Protein AF-A0AAD3RNI3-F1 (afdb_monomer)

pLDDT: mean 89.91, std 7.5, range [54.97, 96.62]

Organism: Lates japonicus (NCBI:txid270547)

Solvent-accessible surface area (backbone atoms only — not comparable to full-atom values): 4989 Å² total; per-residue (Å²): 110,69,68,61,53,54,50,50,52,54,51,47,54,54,49,57,69,62,20,78,84,68,77,58,38,33,48,40,65,59,52,43,52,51,50,51,50,51,30,59,78,68,70,47,91,73,61,67,64,63,50,49,64,74,37,51,91,76,86,78,64,60,42,33,64,76,68,46,43,64,54,46,40,68,72,43,53,55,51,58,67,70,77,114

Nearest PDB structures (foldseek):
  4p60-assembly1_B  TM=7.550E-01  e=4.038E-01  Homo sapiens
  4yga-assembly1_A  TM=5.680E-01  e=2.263E-01  Toxoplasma gondii
  4p5w-assembly1_B  TM=7.059E-01  e=1.205E+00  Homo sapiens
  4p60-assembly1_A  TM=7.462E-01  e=1.890E+00  Homo sapiens
  4p5w-assembly1_A  TM=7.037E-01  e=2.015E+00  Homo sapiens

InterPro domains:
  IPR002048 EF-hand domain [PS50222] (6-41)
  IPR011992 EF-hand domain pair [SSF47473] (4-79)
  IPR057836 SWAP70, N-terminal EF-hand domain [PF25530] (2-83)

Secondary structure (DSSP, 8-state):
-HHHHHHHHHHHHHHHHH-TT-SSEE-HHHHHHHHHHHHHHTT----HHHHHHHT---S--PEEHHHHHHHIIIIIIHHHTT--

Foldseek 3Di:
DVVLVVVVVVLVVLQVVQPPVVPQWHALVSLLVSLVVLCVVLVQDDDNVVSCVVSPDPVPGTAGPVRCVVVCVPRHSVRSVVVD

Sequence (84 aa):
MALRDELLKSIWHAFTALDVDKSGKVSKSQLKVLSHNLCTVMKIPHDPVALEEHFKDDDEGPVSNQGYMPYLNKFILDKVSQQL

Structure (mmCIF, N/CA/C/O backbone):
data_AF-A0AAD3RNI3-F1
#
_entry.id   AF-A0AAD3RNI3-F1
#
loop_
_atom_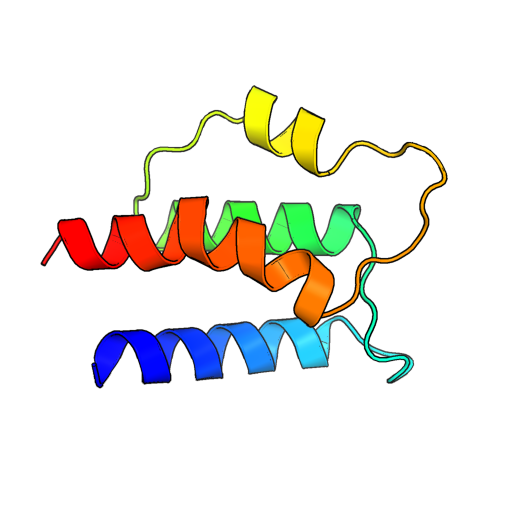site.group_PDB
_atom_site.id
_atom_site.type_symbol
_atom_site.label_atom_id
_atom_site.label_alt_id
_atom_site.label_comp_id
_atom_site.label_asym_id
_atom_site.label_entity_id
_atom_site.label_seq_id
_atom_site.pdbx_PDB_ins_code
_atom_site.Cartn_x
_atom_site.Cartn_y
_atom_site.Cartn_z
_atom_site.occupancy
_atom_site.B_iso_or_equiv
_atom_site.auth_seq_id
_atom_site.auth_comp_id
_atom_site.auth_asym_id
_atom_site.auth_atom_id
_atom_site.pdbx_PDB_model_num
ATOM 1 N N . MET A 1 1 ? -2.633 0.975 19.841 1.00 64.69 1 MET A N 1
ATOM 2 C CA . MET A 1 1 ? -1.222 0.745 19.453 1.00 64.69 1 MET A CA 1
ATOM 3 C C . MET A 1 1 ? -1.036 -0.649 18.862 1.00 64.69 1 MET A C 1
ATOM 5 O O . MET A 1 1 ? -0.802 -0.698 17.668 1.00 64.69 1 MET A O 1
ATOM 9 N N . ALA A 1 2 ? -1.318 -1.744 19.582 1.00 81.62 2 ALA A N 1
ATOM 10 C CA . ALA A 1 2 ? -1.148 -3.115 19.060 1.00 81.62 2 ALA A CA 1
ATOM 11 C C . ALA A 1 2 ? -1.829 -3.403 17.701 1.00 81.62 2 ALA A C 1
ATOM 13 O O . ALA A 1 2 ? -1.168 -3.864 16.779 1.00 81.62 2 ALA A O 1
ATOM 14 N N . LEU A 1 3 ? -3.112 -3.053 17.526 1.00 83.19 3 LEU A N 1
ATOM 15 C CA . LEU A 1 3 ? -3.813 -3.302 16.255 1.00 83.19 3 LEU A CA 1
ATOM 16 C C . LEU A 1 3 ? -3.203 -2.537 15.069 1.00 83.19 3 LEU A C 1
ATOM 18 O O . LEU A 1 3 ? -3.106 -3.073 13.968 1.00 83.19 3 LEU A O 1
ATOM 22 N N . ARG A 1 4 ? -2.783 -1.281 15.283 1.00 87.44 4 ARG A N 1
ATOM 23 C CA . ARG A 1 4 ? -2.139 -0.479 14.230 1.00 87.44 4 ARG A CA 1
ATOM 24 C C . ARG A 1 4 ? -0.836 -1.144 13.796 1.00 87.44 4 ARG A C 1
ATOM 26 O O . ARG A 1 4 ? -0.582 -1.233 12.601 1.00 87.44 4 ARG A O 1
ATOM 33 N N . ASP A 1 5 ? -0.062 -1.648 14.751 1.00 89.31 5 ASP A N 1
ATOM 34 C CA . ASP A 1 5 ? 1.213 -2.318 14.491 1.00 8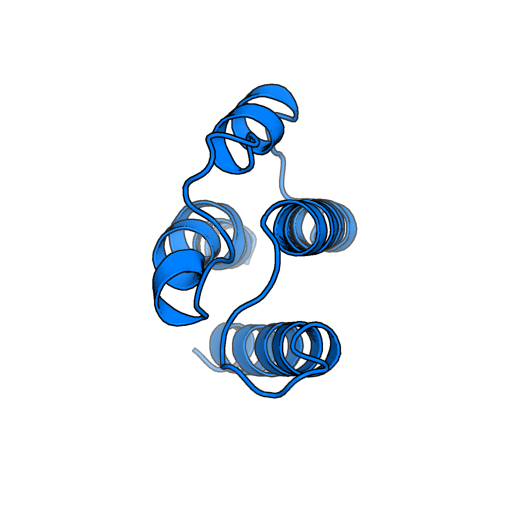9.31 5 ASP A CA 1
ATOM 35 C C . ASP A 1 5 ? 1.017 -3.666 13.772 1.00 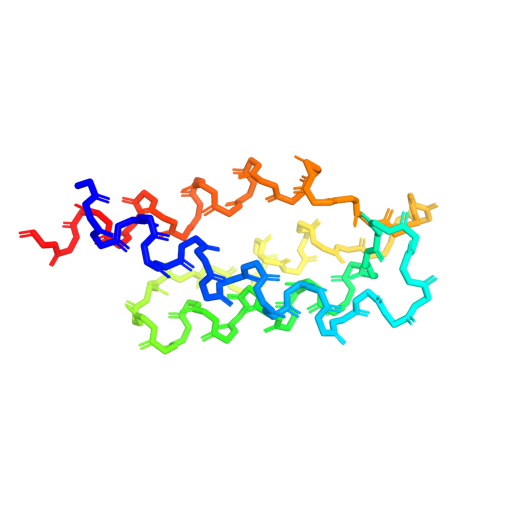89.31 5 ASP A C 1
ATOM 37 O O . ASP A 1 5 ? 1.749 -3.985 12.835 1.00 89.31 5 ASP A O 1
ATOM 41 N N . GLU A 1 6 ? -0.013 -4.436 14.136 1.00 91.00 6 GLU A N 1
ATOM 42 C CA . GLU A 1 6 ? -0.379 -5.689 13.457 1.00 91.00 6 GLU A CA 1
ATOM 43 C C . GLU A 1 6 ? -0.860 -5.463 12.016 1.00 91.00 6 GLU A C 1
ATOM 45 O O . GLU A 1 6 ? -0.464 -6.190 11.094 1.00 91.00 6 GLU A O 1
ATOM 50 N N . LEU A 1 7 ? -1.672 -4.424 11.796 1.00 91.31 7 LEU A N 1
ATOM 51 C CA . LEU A 1 7 ? -2.103 -4.012 10.460 1.00 91.31 7 LEU A CA 1
ATOM 52 C C . LEU A 1 7 ? -0.909 -3.567 9.624 1.00 91.31 7 LEU A C 1
ATOM 54 O O . LEU A 1 7 ? -0.746 -4.028 8.497 1.00 91.31 7 LEU A O 1
ATOM 58 N N . LEU A 1 8 ? -0.043 -2.725 10.189 1.00 92.44 8 LEU A N 1
ATOM 59 C CA . LEU A 1 8 ? 1.185 -2.280 9.540 1.00 92.44 8 LEU A CA 1
ATOM 60 C C . LEU A 1 8 ? 2.064 -3.457 9.127 1.00 92.44 8 LEU A C 1
ATOM 62 O O . LEU A 1 8 ? 2.534 -3.492 7.993 1.00 92.44 8 LEU A O 1
ATOM 66 N N . LYS A 1 9 ? 2.234 -4.449 10.003 1.00 93.94 9 LYS A N 1
ATOM 67 C CA . LYS A 1 9 ? 2.980 -5.671 9.690 1.00 93.94 9 LYS A CA 1
ATOM 68 C C . LYS A 1 9 ? 2.351 -6.442 8.527 1.00 93.94 9 LYS A C 1
ATOM 70 O O . LYS A 1 9 ? 3.060 -6.868 7.619 1.00 93.94 9 LYS A O 1
ATOM 75 N N . SER A 1 10 ? 1.029 -6.589 8.521 1.00 94.38 10 SER A N 1
ATOM 76 C CA . SER A 1 10 ? 0.300 -7.287 7.453 1.00 94.38 10 SER A CA 1
ATOM 77 C C . SER A 1 10 ? 0.395 -6.552 6.111 1.00 94.38 10 SER A C 1
ATOM 79 O O . SER A 1 10 ? 0.674 -7.163 5.080 1.00 94.38 10 SER A O 1
ATOM 81 N N . ILE A 1 11 ? 0.242 -5.227 6.126 1.00 93.75 11 ILE A N 1
ATOM 82 C CA . ILE A 1 11 ? 0.397 -4.372 4.943 1.00 93.75 11 ILE A CA 1
ATOM 83 C C . ILE A 1 11 ? 1.841 -4.415 4.436 1.00 93.75 11 ILE A C 1
ATOM 85 O O . ILE A 1 11 ? 2.067 -4.465 3.228 1.00 93.75 11 ILE A O 1
ATOM 89 N N . TRP A 1 12 ? 2.820 -4.459 5.341 1.00 93.62 12 TRP A N 1
ATOM 90 C CA . TRP A 1 12 ? 4.225 -4.592 4.977 1.00 93.62 12 TRP A CA 1
ATOM 91 C C . TRP A 1 12 ? 4.515 -5.915 4.267 1.00 93.62 12 TRP A C 1
ATOM 93 O O . TRP A 1 12 ? 5.168 -5.914 3.228 1.00 93.62 12 TRP A O 1
ATOM 103 N N . HIS A 1 13 ? 3.957 -7.028 4.751 1.00 95.38 13 HIS A N 1
ATOM 104 C CA . HIS A 1 13 ? 4.056 -8.312 4.055 1.00 95.38 13 HIS A CA 1
ATOM 105 C C . HIS A 1 13 ? 3.457 -8.259 2.645 1.00 95.38 13 HIS A C 1
ATOM 107 O O . HIS A 1 13 ? 4.064 -8.783 1.712 1.00 95.38 13 HIS A O 1
ATOM 113 N N . ALA A 1 14 ? 2.313 -7.589 2.469 1.00 95.88 14 ALA A N 1
ATOM 114 C CA . ALA A 1 14 ? 1.723 -7.393 1.148 1.00 95.88 14 ALA A CA 1
ATOM 115 C C . ALA A 1 14 ? 2.622 -6.539 0.238 1.00 95.88 14 ALA A C 1
ATOM 117 O O . ALA A 1 14 ? 2.826 -6.895 -0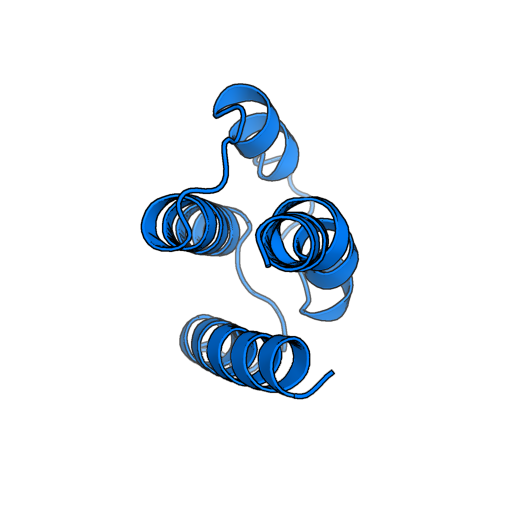.918 1.00 95.88 14 ALA A O 1
ATOM 118 N N . PHE A 1 15 ? 3.216 -5.460 0.757 1.00 95.12 15 PHE A N 1
ATOM 119 C CA . PHE A 1 15 ? 4.158 -4.633 -0.002 1.00 95.12 15 PHE A CA 1
ATOM 120 C C . PHE A 1 15 ? 5.387 -5.440 -0.439 1.00 95.12 15 PHE A C 1
ATOM 122 O O . PHE A 1 15 ? 5.731 -5.435 -1.615 1.00 95.12 15 PHE A O 1
ATOM 129 N N . THR A 1 16 ? 6.019 -6.183 0.476 1.00 94.81 16 THR A N 1
ATOM 130 C CA . THR A 1 16 ? 7.177 -7.034 0.154 1.00 94.81 16 THR A CA 1
ATOM 131 C C . THR A 1 16 ? 6.834 -8.115 -0.875 1.00 94.81 16 THR A C 1
ATOM 133 O O . THR A 1 16 ? 7.677 -8.465 -1.691 1.00 94.81 16 THR A O 1
ATOM 136 N N . ALA A 1 17 ? 5.604 -8.637 -0.870 1.00 96.62 17 ALA A N 1
ATOM 137 C CA . ALA A 1 17 ? 5.154 -9.588 -1.886 1.00 96.62 17 ALA A CA 1
ATOM 138 C C . ALA A 1 17 ? 4.972 -8.945 -3.276 1.00 96.62 17 ALA A C 1
ATOM 140 O O . ALA A 1 17 ? 5.092 -9.637 -4.285 1.00 96.62 17 ALA A O 1
ATOM 141 N N . LEU A 1 18 ? 4.683 -7.639 -3.336 1.00 96.31 18 LEU A N 1
ATOM 142 C CA . LEU A 1 18 ? 4.566 -6.875 -4.583 1.00 96.31 18 LEU A CA 1
ATOM 143 C C . LEU A 1 18 ? 5.926 -6.385 -5.110 1.00 96.31 18 LEU A C 1
ATOM 145 O O . LEU A 1 18 ? 6.091 -6.259 -6.322 1.00 96.31 18 LEU A O 1
ATOM 149 N N . ASP A 1 19 ? 6.888 -6.139 -4.217 1.00 95.94 19 ASP A N 1
ATOM 150 C CA . ASP A 1 19 ? 8.281 -5.756 -4.501 1.00 95.94 19 ASP A CA 1
ATOM 151 C C . ASP A 1 19 ? 9.116 -6.980 -4.929 1.00 95.94 19 ASP A C 1
ATOM 153 O O . ASP A 1 19 ? 10.052 -7.414 -4.253 1.00 95.94 19 ASP A O 1
ATOM 157 N N . VAL A 1 20 ? 8.723 -7.599 -6.048 1.00 93.62 20 VAL A N 1
ATOM 158 C CA . VAL A 1 20 ? 9.291 -8.870 -6.540 1.00 93.62 20 VAL A CA 1
ATOM 159 C C . VAL A 1 20 ? 10.790 -8.755 -6.839 1.00 93.62 20 VAL A C 1
ATOM 161 O O . VAL A 1 20 ? 11.537 -9.715 -6.634 1.00 93.62 20 VAL A O 1
ATOM 164 N N . ASP A 1 21 ? 11.237 -7.587 -7.301 1.00 94.38 21 ASP A N 1
ATOM 165 C CA . ASP A 1 21 ? 12.641 -7.308 -7.607 1.00 94.38 21 ASP A CA 1
ATOM 166 C C . ASP A 1 21 ? 13.458 -6.861 -6.384 1.00 94.38 21 ASP A C 1
ATOM 168 O O . ASP A 1 21 ? 14.679 -6.720 -6.482 1.00 94.38 21 ASP A O 1
ATOM 172 N N . LYS A 1 22 ? 12.809 -6.708 -5.219 1.00 93.38 22 LYS A N 1
ATOM 173 C CA . LYS A 1 22 ? 13.407 -6.245 -3.959 1.00 93.38 22 LYS A CA 1
ATOM 174 C C . LYS A 1 22 ? 14.078 -4.877 -4.092 1.00 93.38 22 LYS A C 1
ATOM 176 O O . LYS A 1 22 ? 15.071 -4.600 -3.413 1.00 93.38 22 LYS A O 1
ATOM 181 N N . SER A 1 23 ? 13.556 -4.025 -4.971 1.00 94.75 23 SER A N 1
ATOM 182 C CA . SER A 1 23 ? 14.033 -2.655 -5.164 1.00 94.75 23 SER A CA 1
ATOM 183 C C . SER A 1 23 ? 13.599 -1.712 -4.037 1.00 94.75 23 SER A C 1
ATOM 185 O O . SER A 1 23 ? 14.104 -0.589 -3.937 1.00 94.75 23 SER A O 1
ATOM 187 N N . GLY A 1 24 ? 12.662 -2.143 -3.186 1.00 94.06 24 GLY A N 1
ATOM 188 C CA . GLY A 1 24 ? 12.003 -1.306 -2.188 1.00 94.06 24 GLY A CA 1
ATOM 189 C C . GLY A 1 24 ? 10.905 -0.425 -2.785 1.00 94.06 24 GLY A C 1
ATOM 190 O O . GLY A 1 24 ? 10.435 0.500 -2.110 1.00 94.06 24 GLY A O 1
ATOM 191 N N . LYS A 1 25 ? 10.509 -0.675 -4.041 1.00 95.38 25 LYS A N 1
ATOM 192 C CA . LYS A 1 25 ? 9.514 0.106 -4.778 1.00 95.38 25 LYS A CA 1
ATOM 193 C C . LYS A 1 25 ? 8.479 -0.806 -5.430 1.00 95.38 25 LYS A C 1
ATOM 195 O O . LYS A 1 25 ? 8.772 -1.907 -5.865 1.00 95.38 25 LYS A O 1
ATOM 200 N N . VAL A 1 26 ? 7.252 -0.313 -5.524 1.00 95.44 26 VAL A N 1
ATOM 201 C CA . VAL A 1 26 ? 6.110 -1.026 -6.106 1.00 95.44 26 VAL A CA 1
ATOM 202 C C . VAL A 1 26 ? 5.415 -0.101 -7.099 1.00 95.44 26 VAL A C 1
ATOM 204 O O . VAL A 1 26 ? 5.385 1.116 -6.910 1.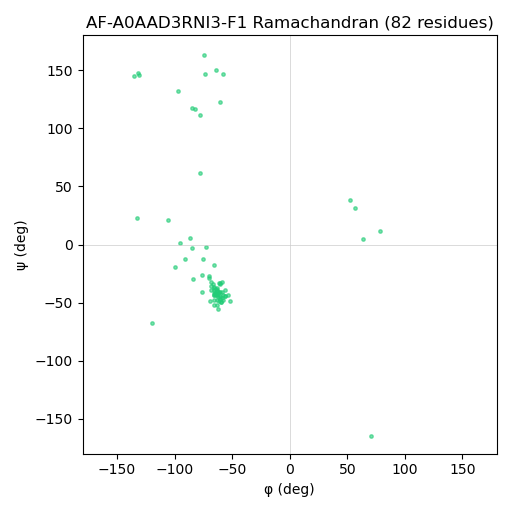00 95.44 26 VAL A O 1
ATOM 207 N N . SER A 1 27 ? 4.862 -0.645 -8.182 1.00 94.31 27 SER A N 1
ATOM 208 C CA . SER A 1 27 ? 4.162 0.183 -9.172 1.00 94.31 27 SER A CA 1
ATOM 209 C C . SER A 1 27 ? 2.915 0.863 -8.582 1.00 94.31 27 SER A C 1
ATOM 211 O O . SER A 1 27 ? 2.248 0.321 -7.693 1.00 94.31 27 SER A O 1
ATOM 213 N N . LYS A 1 28 ? 2.560 2.046 -9.109 1.00 93.81 28 LYS A N 1
ATOM 214 C CA . LYS A 1 28 ? 1.353 2.784 -8.691 1.00 93.81 28 LYS A CA 1
ATOM 215 C C . LYS A 1 28 ? 0.085 1.934 -8.855 1.00 93.81 28 LYS A C 1
ATOM 217 O O . LYS A 1 28 ? -0.759 1.919 -7.963 1.00 93.81 28 LYS A O 1
ATOM 222 N N . SER A 1 29 ? -0.018 1.147 -9.927 1.00 93.38 29 SER A N 1
ATOM 223 C CA . SER A 1 29 ? -1.161 0.255 -10.173 1.00 93.38 29 SER A CA 1
ATOM 224 C C . SER A 1 29 ? -1.292 -0.859 -9.128 1.00 93.38 29 SER A C 1
ATOM 226 O O . SER A 1 29 ? -2.394 -1.117 -8.643 1.00 93.38 29 SER A O 1
ATOM 228 N N . GLN A 1 30 ? -0.183 -1.480 -8.716 1.00 94.88 30 GLN A N 1
ATOM 229 C CA . GLN A 1 30 ? -0.178 -2.473 -7.639 1.00 94.88 30 GLN A CA 1
ATOM 230 C C . GLN A 1 30 ? -0.576 -1.853 -6.290 1.00 94.88 30 GLN A C 1
ATOM 232 O O . GLN A 1 30 ? -1.384 -2.437 -5.566 1.00 94.88 30 GLN A O 1
ATOM 237 N N . LEU A 1 31 ? -0.069 -0.657 -5.962 1.00 94.75 31 LEU A N 1
ATOM 238 C CA . LEU A 1 31 ? -0.454 0.048 -4.733 1.00 94.75 31 LEU A CA 1
ATOM 239 C C . LEU A 1 31 ? -1.912 0.503 -4.745 1.00 94.75 31 LEU A C 1
ATOM 241 O O . LEU A 1 31 ? -2.563 0.451 -3.701 1.00 94.75 31 LEU A O 1
ATOM 245 N N . LYS A 1 32 ? -2.449 0.878 -5.909 1.00 94.69 32 LYS A N 1
ATOM 246 C CA . LYS A 1 32 ? -3.872 1.180 -6.080 1.00 94.69 32 LYS A CA 1
ATOM 247 C C . LYS A 1 32 ? -4.738 -0.026 -5.732 1.00 94.69 32 LYS A C 1
ATOM 249 O O . LYS A 1 32 ? -5.662 0.093 -4.931 1.00 94.69 32 LYS A O 1
ATOM 254 N N . VAL A 1 33 ? -4.410 -1.195 -6.288 1.00 95.31 33 VAL A N 1
ATOM 255 C CA . VAL A 1 33 ? -5.132 -2.448 -6.013 1.00 95.31 33 VAL A CA 1
ATOM 256 C C . VAL A 1 33 ? -5.026 -2.826 -4.535 1.00 95.31 33 VAL A C 1
ATOM 258 O O . VAL A 1 33 ? -6.039 -3.137 -3.910 1.00 95.31 33 VAL A O 1
ATOM 261 N N . LEU A 1 34 ? -3.828 -2.747 -3.946 1.00 95.62 34 LEU A N 1
ATOM 262 C CA . LEU A 1 34 ? -3.636 -2.998 -2.516 1.00 95.62 34 LEU A CA 1
ATOM 263 C C . LEU A 1 34 ? -4.491 -2.048 -1.659 1.00 95.62 34 LEU A C 1
ATOM 265 O O . LEU A 1 34 ? -5.200 -2.503 -0.764 1.00 95.62 34 LEU A O 1
ATOM 269 N N . SER A 1 35 ? -4.458 -0.749 -1.959 1.00 95.19 35 SER A N 1
ATOM 270 C CA . SER A 1 35 ? -5.216 0.291 -1.252 1.00 95.19 35 SER A CA 1
ATOM 271 C C . SER A 1 35 ? -6.722 0.053 -1.332 1.00 95.19 35 SER A C 1
ATOM 273 O O . SER A 1 35 ? -7.409 0.071 -0.312 1.00 95.19 35 SER A O 1
ATOM 275 N N . HIS A 1 36 ? -7.233 -0.244 -2.529 1.00 95.44 36 HIS A N 1
ATOM 276 C CA . HIS A 1 36 ? -8.640 -0.571 -2.750 1.00 95.44 36 HIS A CA 1
ATOM 277 C C . HIS A 1 36 ? -9.084 -1.795 -1.936 1.00 95.44 36 HIS A C 1
ATOM 279 O O . HIS A 1 36 ? -10.124 -1.768 -1.272 1.00 95.44 36 HIS A O 1
ATOM 285 N N . ASN A 1 37 ? -8.275 -2.858 -1.944 1.00 94.75 37 ASN A N 1
ATOM 286 C CA . ASN A 1 37 ? -8.564 -4.084 -1.205 1.00 94.75 37 ASN A CA 1
ATOM 287 C C . ASN A 1 37 ? -8.586 -3.838 0.307 1.00 94.75 37 ASN A C 1
ATOM 289 O O . ASN A 1 37 ? -9.495 -4.307 0.991 1.00 94.75 37 ASN A O 1
ATOM 293 N N . LEU A 1 38 ? -7.624 -3.067 0.824 1.00 94.44 38 LEU A N 1
ATOM 294 C CA . LEU A 1 38 ? -7.568 -2.685 2.234 1.00 94.44 38 LEU A CA 1
ATOM 295 C C . LEU A 1 38 ? -8.822 -1.910 2.646 1.00 94.44 38 LEU A C 1
ATOM 297 O O . LEU A 1 38 ? -9.465 -2.277 3.630 1.00 94.44 38 LEU A O 1
ATOM 301 N N . CYS A 1 39 ? -9.212 -0.893 1.874 1.00 93.25 39 CYS A N 1
ATOM 302 C CA . CYS A 1 39 ? -10.427 -0.135 2.154 1.00 93.25 39 CYS A CA 1
ATOM 303 C C . CYS A 1 39 ? -11.682 -1.018 2.109 1.00 93.25 39 CYS A C 1
ATOM 305 O O . CYS A 1 39 ? -12.546 -0.898 2.973 1.00 93.25 39 CYS A O 1
ATOM 307 N N . THR A 1 40 ? -11.769 -1.937 1.147 1.00 93.00 40 THR A N 1
ATOM 308 C CA . THR A 1 40 ? -12.917 -2.841 0.993 1.00 93.00 40 THR A CA 1
ATOM 309 C C . THR A 1 40 ? -13.040 -3.812 2.167 1.00 93.00 40 THR A C 1
ATOM 311 O O . THR A 1 40 ? -14.095 -3.894 2.796 1.00 93.00 40 THR A O 1
ATOM 314 N N . VAL A 1 41 ? -11.958 -4.520 2.509 1.00 92.75 41 VAL A N 1
ATOM 315 C CA . VAL A 1 41 ? -11.957 -5.524 3.588 1.00 92.75 41 VAL A CA 1
ATOM 316 C C . VAL A 1 41 ? -12.199 -4.876 4.951 1.00 92.75 41 VAL A C 1
ATOM 318 O O . VAL A 1 41 ? -12.929 -5.427 5.772 1.00 92.75 41 VAL A O 1
ATOM 321 N N . MET A 1 42 ? -11.644 -3.683 5.178 1.00 90.12 42 MET A N 1
ATOM 322 C CA . MET A 1 42 ? -11.823 -2.936 6.427 1.00 90.12 42 MET A CA 1
ATOM 323 C C . MET A 1 42 ? -13.077 -2.053 6.437 1.00 90.12 42 MET A C 1
ATOM 325 O O . MET A 1 42 ? -13.285 -1.318 7.396 1.00 90.12 42 MET A O 1
ATOM 329 N N . LYS A 1 43 ? -13.926 -2.117 5.399 1.00 91.31 43 LYS A N 1
ATOM 330 C CA . LYS A 1 43 ? -15.159 -1.317 5.271 1.00 91.31 43 LYS A CA 1
ATOM 331 C C . LYS A 1 43 ? -14.919 0.189 5.456 1.00 91.31 43 LYS A C 1
ATOM 333 O O . LYS A 1 43 ? -15.731 0.895 6.053 1.00 91.31 43 LYS A O 1
ATOM 338 N N . ILE A 1 44 ? -13.798 0.683 4.937 1.00 91.75 44 ILE A N 1
ATOM 339 C CA . ILE A 1 44 ? -13.441 2.101 4.940 1.00 91.75 44 ILE A CA 1
ATOM 340 C C . ILE A 1 44 ? -14.109 2.758 3.727 1.00 91.75 44 ILE A C 1
ATOM 342 O O . ILE A 1 44 ? -13.787 2.401 2.584 1.00 91.75 44 ILE A O 1
ATOM 346 N N . PRO A 1 45 ? -15.018 3.729 3.937 1.00 89.44 45 PRO A N 1
ATOM 347 C CA . PRO A 1 45 ? -15.546 4.531 2.845 1.00 89.44 45 PRO A CA 1
ATOM 348 C C . PRO A 1 45 ? -14.396 5.276 2.171 1.00 89.44 45 PRO A C 1
ATOM 350 O O . PRO A 1 45 ? -13.663 6.023 2.823 1.00 89.44 45 PRO A O 1
ATOM 353 N N . HIS A 1 46 ? -14.235 5.063 0.873 1.00 86.75 46 HIS A N 1
ATOM 354 C CA . HIS A 1 46 ? -13.223 5.725 0.064 1.00 86.75 46 HIS A CA 1
ATOM 355 C C . HIS A 1 46 ? -13.857 6.198 -1.238 1.00 86.75 46 HIS A C 1
ATOM 357 O O . HIS A 1 46 ? -14.761 5.550 -1.762 1.00 86.75 46 HIS A O 1
ATOM 363 N N . ASP A 1 47 ? -13.391 7.340 -1.731 1.00 88.50 47 ASP A N 1
ATOM 364 C CA . ASP A 1 47 ? -13.787 7.865 -3.031 1.00 88.50 47 ASP A CA 1
ATOM 365 C C . ASP A 1 47 ? -12.952 7.169 -4.123 1.00 88.50 47 ASP A C 1
ATOM 367 O O . ASP A 1 47 ? -11.722 7.318 -4.124 1.00 88.50 47 ASP A O 1
ATOM 371 N N . PRO A 1 48 ? -13.576 6.399 -5.037 1.00 86.06 48 PRO A N 1
ATOM 372 C CA . PRO A 1 48 ? -12.865 5.751 -6.133 1.00 86.06 48 PRO A CA 1
ATOM 373 C C . PRO A 1 48 ? -12.136 6.747 -7.038 1.00 86.06 48 PRO A C 1
ATOM 375 O O . PRO A 1 48 ? -11.064 6.423 -7.538 1.00 86.06 48 PRO A O 1
ATOM 378 N N . VAL A 1 49 ? -12.673 7.959 -7.219 1.00 88.62 49 VAL A N 1
ATOM 379 C CA . VAL A 1 49 ? -12.052 8.990 -8.063 1.00 88.62 49 VAL A CA 1
ATOM 380 C C . VAL A 1 49 ? -10.772 9.495 -7.411 1.00 88.62 49 VAL A C 1
ATOM 382 O O . VAL A 1 49 ? -9.721 9.471 -8.042 1.00 88.62 49 VAL A O 1
ATOM 385 N N . ALA A 1 50 ? -10.819 9.847 -6.124 1.00 88.44 50 ALA A N 1
ATOM 386 C CA . ALA A 1 50 ? -9.631 10.280 -5.389 1.00 88.44 50 ALA A CA 1
ATOM 387 C C . ALA A 1 50 ? -8.543 9.189 -5.325 1.00 88.44 50 ALA A C 1
ATOM 389 O O . ALA A 1 50 ? -7.351 9.497 -5.321 1.00 88.44 50 ALA A O 1
ATOM 390 N N . LEU A 1 51 ? -8.941 7.911 -5.274 1.00 89.12 51 LEU A N 1
ATOM 391 C CA . LEU A 1 51 ? -8.014 6.781 -5.350 1.00 89.12 51 LEU A CA 1
ATOM 392 C C . LEU A 1 51 ? -7.338 6.700 -6.729 1.00 89.12 51 LEU A C 1
ATOM 394 O O . LEU A 1 51 ? -6.118 6.558 -6.795 1.00 89.12 51 LEU A O 1
ATOM 398 N N . GLU A 1 52 ? -8.113 6.795 -7.811 1.00 89.25 52 GLU A N 1
ATOM 399 C CA . GLU A 1 52 ? -7.584 6.807 -9.180 1.00 89.25 52 GLU A CA 1
ATOM 400 C C . GLU A 1 52 ? -6.649 7.997 -9.415 1.00 89.25 52 GLU A C 1
ATOM 402 O O . GLU A 1 52 ? -5.549 7.816 -9.927 1.00 89.25 52 GLU A O 1
ATOM 407 N N . GLU A 1 53 ? -7.031 9.200 -8.983 1.00 89.88 53 GLU A N 1
ATOM 408 C CA . GLU A 1 53 ? -6.203 10.400 -9.135 1.00 89.88 53 GLU A CA 1
ATOM 409 C C . GLU A 1 53 ? -4.882 10.306 -8.363 1.00 89.88 53 GLU A C 1
ATOM 411 O O . GLU A 1 53 ? -3.852 10.763 -8.859 1.00 89.88 53 GLU A O 1
ATOM 416 N N . HIS A 1 54 ? -4.885 9.702 -7.169 1.00 89.69 54 HIS A N 1
ATOM 417 C CA . HIS A 1 54 ? -3.675 9.550 -6.359 1.00 89.69 54 HIS A CA 1
ATOM 418 C C . HIS A 1 54 ? -2.661 8.583 -6.982 1.00 89.69 54 HIS A C 1
ATOM 420 O O . HIS A 1 54 ? -1.454 8.796 -6.878 1.00 89.69 54 HIS A 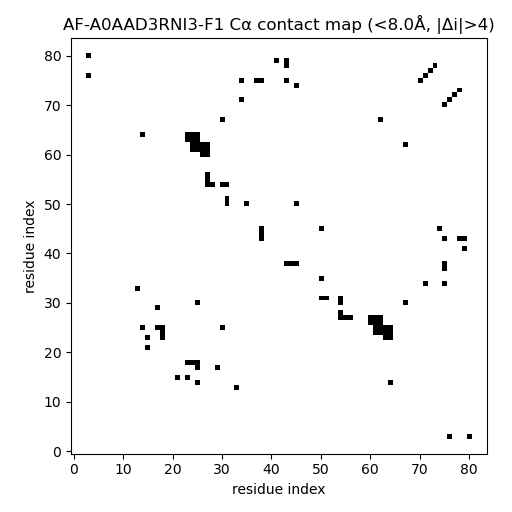O 1
ATOM 426 N N . PHE A 1 55 ? -3.146 7.522 -7.62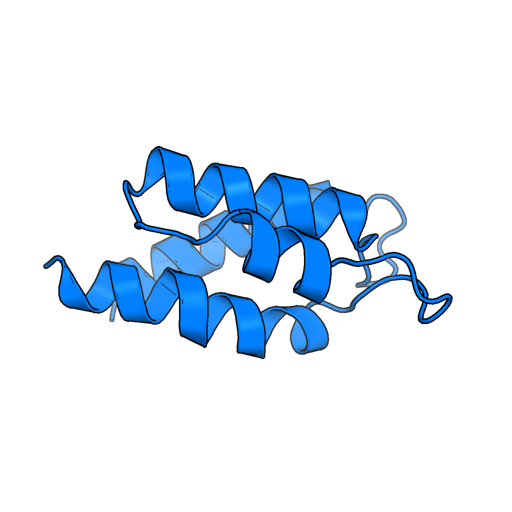8 1.00 90.69 55 PHE A N 1
ATOM 427 C CA . PHE A 1 55 ? -2.314 6.499 -8.265 1.00 90.69 55 PHE A CA 1
ATOM 428 C C . PHE A 1 55 ? -2.296 6.610 -9.788 1.00 90.69 55 PHE A C 1
ATOM 430 O O . PHE A 1 55 ? -1.989 5.626 -10.468 1.00 90.69 55 PHE A O 1
ATOM 437 N N . LYS A 1 56 ? -2.628 7.789 -10.323 1.00 89.81 56 LYS A N 1
ATOM 438 C CA . LYS A 1 56 ? -2.589 8.032 -11.760 1.00 89.81 56 LYS A CA 1
ATOM 439 C C . LYS A 1 56 ? -1.187 7.770 -12.300 1.00 89.81 56 LYS A C 1
ATOM 441 O O . LYS A 1 56 ? -0.184 8.005 -11.622 1.00 89.81 56 LYS A O 1
ATOM 446 N N . ASP A 1 57 ? -1.146 7.287 -13.530 1.00 83.31 57 ASP A N 1
ATOM 447 C CA . ASP A 1 57 ? 0.099 7.156 -14.267 1.00 83.31 57 ASP A CA 1
ATOM 448 C C . ASP A 1 57 ? 0.495 8.545 -14.786 1.00 83.31 57 ASP A C 1
ATOM 450 O O . ASP A 1 57 ? -0.231 9.155 -15.571 1.00 83.31 57 ASP A O 1
ATOM 454 N N . ASP A 1 58 ? 1.577 9.094 -14.248 1.00 85.19 58 ASP A N 1
ATOM 455 C CA . ASP A 1 58 ? 2.091 10.445 -14.512 1.00 85.19 58 ASP A CA 1
ATOM 456 C C . ASP A 1 58 ? 3.604 10.436 -14.783 1.00 85.19 58 ASP A C 1
ATOM 458 O O . ASP A 1 58 ? 4.279 11.444 -14.583 1.00 85.19 58 ASP A O 1
ATOM 462 N N . ASP A 1 59 ? 4.135 9.286 -15.205 1.00 81.50 59 ASP A N 1
ATOM 463 C CA . ASP A 1 59 ? 5.557 9.045 -15.469 1.00 81.50 59 ASP A CA 1
ATOM 464 C C . ASP A 1 59 ? 6.489 9.158 -14.237 1.00 81.50 59 ASP A C 1
ATOM 466 O O . ASP A 1 59 ? 7.701 8.974 -14.366 1.00 81.50 59 ASP A O 1
ATOM 470 N N . GLU A 1 60 ? 5.973 9.364 -13.014 1.00 79.75 60 GLU A N 1
ATOM 471 C CA . GLU A 1 60 ? 6.804 9.435 -11.793 1.00 79.75 60 GLU A CA 1
ATOM 472 C C . GLU A 1 60 ? 7.375 8.074 -11.341 1.00 79.75 60 GLU A C 1
ATOM 474 O O . GLU A 1 60 ? 8.150 7.987 -10.384 1.00 79.75 60 GLU A O 1
ATOM 479 N N . GLY A 1 61 ? 7.045 6.995 -12.052 1.00 85.75 61 GLY A N 1
ATOM 480 C CA . GLY A 1 61 ? 7.609 5.673 -11.820 1.00 85.75 61 GLY A CA 1
ATOM 481 C C . GLY A 1 61 ? 7.135 5.013 -10.514 1.00 85.75 61 GLY A C 1
ATOM 482 O O . GLY A 1 61 ? 6.113 5.386 -9.930 1.00 85.75 61 GLY A O 1
ATOM 483 N N . PRO A 1 62 ? 7.828 3.950 -10.070 1.00 90.81 62 PRO A N 1
ATOM 484 C CA . PRO A 1 62 ? 7.388 3.137 -8.944 1.00 90.81 62 PRO A CA 1
ATOM 485 C C . PRO A 1 62 ? 7.587 3.854 -7.602 1.00 90.81 62 PRO A C 1
ATOM 487 O O . PRO A 1 62 ? 8.554 4.586 -7.381 1.00 90.81 62 PRO A O 1
ATOM 490 N N . VAL A 1 63 ? 6.675 3.587 -6.673 1.00 92.75 63 VAL A N 1
ATOM 491 C CA . VAL A 1 63 ? 6.564 4.260 -5.380 1.00 92.75 63 VAL A CA 1
ATOM 492 C C . VAL A 1 63 ? 7.251 3.431 -4.301 1.00 92.75 63 VAL A C 1
ATOM 494 O O . VAL A 1 63 ? 7.031 2.225 -4.186 1.00 92.75 63 VAL A O 1
ATOM 497 N N . SER A 1 64 ? 8.085 4.079 -3.488 1.00 92.94 64 SER A N 1
ATOM 498 C CA . SER A 1 64 ? 8.730 3.430 -2.346 1.00 92.94 64 SER A CA 1
ATOM 499 C C . SER A 1 64 ? 7.761 3.215 -1.187 1.00 92.94 64 SER A C 1
ATOM 501 O O . SER A 1 64 ? 6.726 3.874 -1.069 1.00 92.94 64 SER A O 1
ATOM 503 N N . ASN A 1 65 ? 8.140 2.343 -0.260 1.00 86.50 65 ASN A N 1
ATOM 504 C CA . ASN A 1 65 ? 7.406 2.157 0.989 1.00 86.50 65 ASN A CA 1
ATOM 505 C C . ASN A 1 65 ? 7.187 3.468 1.767 1.00 86.50 65 ASN A C 1
ATOM 507 O O . ASN A 1 65 ? 6.084 3.744 2.233 1.00 86.50 65 ASN A O 1
ATOM 511 N N . GLN A 1 66 ? 8.222 4.303 1.859 1.00 89.19 66 GLN A N 1
ATOM 512 C CA . GLN A 1 66 ? 8.165 5.613 2.494 1.00 89.19 66 GLN A CA 1
ATOM 513 C C . GLN A 1 66 ? 7.242 6.562 1.730 1.00 89.19 66 GLN A C 1
ATOM 515 O O . GLN A 1 66 ? 6.515 7.319 2.363 1.00 89.19 66 GLN A O 1
ATOM 520 N N . GLY A 1 67 ? 7.221 6.489 0.395 1.00 91.94 67 GLY A N 1
ATOM 521 C CA . GLY A 1 67 ? 6.313 7.276 -0.443 1.00 91.94 67 GLY A CA 1
ATOM 522 C C . GLY A 1 67 ? 4.845 6.868 -0.295 1.00 91.94 67 GLY A C 1
ATOM 523 O O . GLY A 1 67 ? 3.963 7.720 -0.336 1.00 91.94 67 GLY A O 1
ATOM 524 N N . TYR A 1 68 ? 4.573 5.586 -0.046 1.00 93.75 68 TYR A N 1
ATOM 525 C CA . TYR A 1 68 ? 3.217 5.083 0.192 1.00 93.75 68 TYR A CA 1
ATOM 526 C C . TYR A 1 68 ? 2.691 5.416 1.600 1.00 93.75 68 TYR A C 1
ATOM 528 O O . TYR A 1 68 ? 1.486 5.543 1.821 1.00 93.75 68 TYR A O 1
ATOM 536 N N . MET A 1 69 ? 3.587 5.596 2.570 1.00 93.56 69 MET A N 1
ATOM 537 C CA . MET A 1 69 ? 3.230 5.735 3.981 1.00 93.56 69 MET A CA 1
ATOM 538 C C . MET A 1 69 ? 2.320 6.932 4.318 1.00 93.56 69 MET A C 1
ATOM 540 O O . MET A 1 69 ? 1.398 6.760 5.122 1.00 93.56 69 MET A O 1
ATOM 544 N N . PRO A 1 70 ? 2.507 8.133 3.736 1.00 93.31 70 PRO A N 1
ATOM 545 C CA . PRO A 1 70 ? 1.588 9.252 3.932 1.00 93.31 70 PRO A CA 1
ATOM 546 C C . PRO A 1 70 ? 0.155 8.923 3.507 1.00 93.31 70 PRO A C 1
ATOM 548 O O . PRO A 1 70 ? -0.786 9.222 4.245 1.00 93.31 70 PRO A O 1
ATOM 551 N N . TYR A 1 71 ? -0.010 8.260 2.357 1.00 93.31 71 TYR A N 1
ATOM 552 C CA . TYR A 1 71 ? -1.316 7.808 1.885 1.00 93.31 71 TYR A CA 1
ATOM 553 C C . TYR A 1 71 ? -1.912 6.778 2.848 1.00 93.31 71 TYR A C 1
ATOM 555 O O . TYR A 1 71 ? -3.031 6.954 3.336 1.00 93.31 71 TYR A O 1
ATOM 563 N N . LEU A 1 72 ? -1.133 5.742 3.176 1.00 93.44 72 LEU A N 1
ATOM 564 C CA . LEU A 1 72 ? -1.567 4.651 4.042 1.00 93.44 72 LEU A CA 1
ATOM 565 C C . LEU A 1 72 ? -2.049 5.155 5.408 1.00 93.44 72 LEU A C 1
ATOM 567 O O . LEU A 1 72 ? -3.093 4.724 5.896 1.00 93.44 72 LEU A O 1
ATOM 571 N N . ASN A 1 73 ? -1.319 6.087 6.024 1.00 92.94 73 ASN A N 1
ATOM 572 C CA . ASN A 1 73 ? -1.7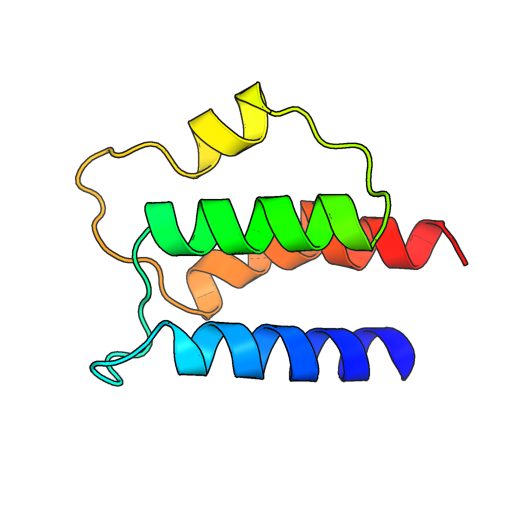27 6.671 7.299 1.00 92.94 73 ASN A CA 1
ATOM 573 C C . ASN A 1 73 ? -3.055 7.422 7.166 1.00 92.94 73 ASN A C 1
ATOM 575 O O . ASN A 1 73 ? -4.021 7.083 7.848 1.00 92.94 73 ASN A O 1
ATOM 579 N N . LYS A 1 74 ? -3.119 8.388 6.243 1.00 91.50 74 LYS A N 1
ATOM 580 C CA . LYS A 1 74 ? -4.245 9.320 6.122 1.00 91.50 74 LYS A CA 1
ATOM 581 C C . LYS A 1 74 ? -5.554 8.643 5.721 1.00 91.50 74 LYS A C 1
ATOM 583 O O . LYS A 1 74 ? -6.616 8.994 6.237 1.00 91.50 74 LYS A O 1
ATOM 588 N N . PHE A 1 75 ? -5.497 7.724 4.762 1.00 91.38 75 PHE A N 1
ATOM 589 C CA . PHE A 1 75 ? -6.701 7.181 4.130 1.00 91.38 75 PHE A CA 1
ATOM 590 C C . PHE A 1 75 ? -7.115 5.820 4.679 1.00 91.38 75 PHE A C 1
ATOM 592 O O . PHE A 1 75 ? -8.277 5.450 4.537 1.00 91.38 75 PHE A O 1
ATOM 599 N N . ILE A 1 76 ? -6.201 5.100 5.337 1.00 91.94 76 ILE A N 1
ATOM 600 C CA . ILE A 1 76 ? -6.462 3.749 5.832 1.00 91.94 76 ILE A CA 1
ATOM 601 C C . ILE A 1 76 ? -6.294 3.691 7.353 1.00 91.94 76 ILE A C 1
ATOM 603 O O . ILE A 1 76 ? -7.282 3.541 8.069 1.00 91.94 76 ILE A O 1
ATOM 607 N N . LEU A 1 77 ? -5.077 3.846 7.881 1.00 92.00 77 LEU A N 1
ATOM 608 C CA . LEU A 1 77 ? -4.802 3.563 9.300 1.00 92.00 77 LEU A CA 1
ATOM 609 C C . LEU A 1 77 ? -5.533 4.513 10.256 1.00 92.00 77 LEU A C 1
ATOM 611 O O . LEU A 1 77 ? -6.043 4.076 11.292 1.00 92.00 77 LEU A O 1
ATOM 615 N N . ASP A 1 78 ? -5.622 5.795 9.909 1.00 90.75 78 ASP A N 1
ATOM 616 C CA . ASP A 1 78 ? -6.327 6.780 10.730 1.00 90.75 78 ASP A CA 1
ATOM 617 C C . ASP A 1 78 ? -7.845 6.557 10.699 1.00 90.75 78 ASP A C 1
ATOM 619 O O . ASP A 1 78 ? -8.524 6.820 11.687 1.00 90.75 78 ASP A O 1
ATOM 623 N N . LYS A 1 79 ? -8.380 6.000 9.605 1.00 88.62 79 LYS A N 1
ATOM 624 C CA . LYS A 1 79 ? -9.805 5.667 9.474 1.00 88.62 79 LYS A CA 1
ATOM 625 C C . LYS A 1 79 ? -10.180 4.411 10.250 1.00 88.62 79 LYS A C 1
ATOM 627 O O . LYS A 1 79 ? -11.206 4.409 10.917 1.00 88.62 79 LYS A O 1
ATOM 632 N N . VAL A 1 80 ? -9.332 3.383 10.230 1.00 84.38 80 VAL A N 1
ATOM 633 C CA . VAL A 1 80 ? -9.530 2.179 11.057 1.00 84.38 80 VAL A CA 1
ATOM 634 C C . VAL A 1 80 ? -9.470 2.526 12.542 1.00 84.38 80 VAL A C 1
ATOM 636 O O . VAL A 1 80 ? -10.286 2.049 13.322 1.00 84.38 80 VAL A O 1
ATOM 639 N N . SER A 1 81 ? -8.549 3.412 12.929 1.00 75.06 81 SER A N 1
ATOM 640 C CA . SER A 1 81 ? -8.403 3.849 14.324 1.00 75.06 81 SER A CA 1
ATOM 641 C C . SER A 1 81 ? -9.607 4.651 14.846 1.00 75.06 81 SER A C 1
ATOM 643 O O . SER A 1 81 ? -9.732 4.805 16.052 1.00 75.06 81 SER A O 1
ATOM 645 N N . GLN A 1 82 ? -10.469 5.177 13.965 1.00 68.81 82 GLN A N 1
ATOM 646 C CA . GLN A 1 82 ? -11.698 5.905 14.321 1.00 68.81 82 GLN A CA 1
ATOM 647 C C . GLN A 1 82 ? -12.935 4.999 14.427 1.00 68.81 82 GLN A C 1
ATOM 649 O O . GLN A 1 82 ? -13.977 5.454 14.890 1.00 68.81 82 GLN A O 1
ATOM 654 N N . GLN A 1 83 ? -12.854 3.753 13.951 1.00 60.53 83 GLN A N 1
ATOM 655 C CA . GLN A 1 83 ? -13.972 2.801 13.943 1.00 60.53 83 GLN A CA 1
ATOM 656 C C . GLN A 1 83 ? -13.982 1.859 15.162 1.00 60.53 83 GLN A C 1
ATOM 658 O O . GLN A 1 83 ? -14.859 0.999 15.253 1.00 60.53 83 GLN A O 1
ATOM 663 N N . LEU A 1 84 ? -13.026 2.020 16.082 1.00 54.97 84 LEU A N 1
ATOM 664 C CA . LEU A 1 84 ? -12.878 1.273 17.335 1.00 54.97 84 LEU A CA 1
ATOM 665 C C . LEU A 1 84 ? -12.915 2.233 18.521 1.00 54.97 84 LEU A C 1
ATOM 667 O O . LEU A 1 84 ? -13.484 1.831 19.558 1.00 54.97 84 LEU A O 1
#

Mean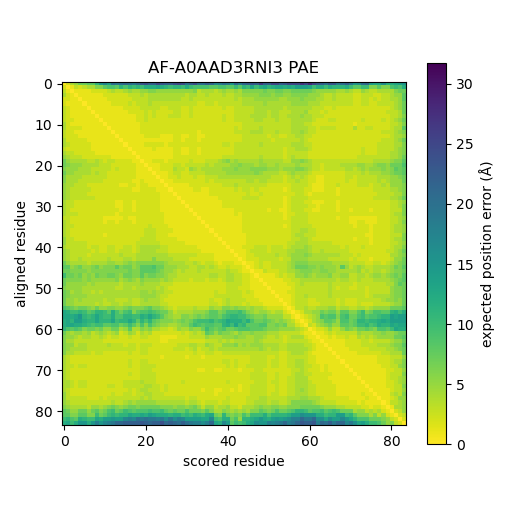 predicted aligned error: 3.75 Å

Radius of gyration: 12.58 Å; Cα contacts (8 Å, |Δi|>4): 57; chains: 1; bounding box: 30×20×35 Å